Protein AF-A0A1I1PVN1-F1 (afdb_monomer_lite)

Foldseek 3Di:
DDDDPVCVVVVVVVVVVVVVVVVVCCLVCPLQVLLVVLVVLQVVLVVVVVVVVDDPVVVVVLVVDDPVRNVVVVVVVVVVVVVSVVSNVSSVVSNCRRVVVSVVD

Radius of gyration: 26.01 Å; chains: 1; bounding box: 64×21×72 Å

Sequence (105 aa):
MRFTKWDYIAFPFLAALLIGVGYGALRLVGFFGLGILGLVIGFIAVRMDLERDGGPEQFKARDRMSRAEKASDDAEKASRLQPLFVAQVVAAGFVILGFGFHFLL

pLDDT: mean 80.92, std 11.51, range [55.78, 95.44]

Secondary structure (DSSP, 8-state):
----TTHHHHHHHHHHHHHHHHHHHIIIIIIHHHHHHHHHHHHHHHHHHHHHS--HHHHHHHHHS-HHHHHHHHHHHHHHHHHHHHHHHHHHHHHHHHHHHHHH-

Structure (mmCIF, N/CA/C/O backbone):
data_AF-A0A1I1PVN1-F1
#
_entry.id   AF-A0A1I1PVN1-F1
#
loop_
_atom_site.group_PDB
_atom_site.id
_atom_site.type_symbol
_atom_site.label_atom_id
_atom_site.label_alt_id
_atom_site.label_comp_id
_atom_site.label_asym_id
_atom_site.label_entity_id
_atom_site.label_seq_id
_atom_site.pdbx_PDB_ins_code
_atom_site.Cartn_x
_atom_site.Cartn_y
_atom_site.Cartn_z
_atom_site.occupancy
_atom_site.B_iso_or_equiv
_atom_site.auth_seq_id
_atom_site.auth_comp_id
_atom_site.auth_asym_id
_atom_site.auth_atom_id
_atom_site.pdbx_PDB_model_num
ATOM 1 N N . MET A 1 1 ? 38.682 3.515 -25.096 1.00 55.78 1 MET A N 1
ATOM 2 C CA . MET A 1 1 ? 37.786 2.388 -25.444 1.00 55.78 1 MET A CA 1
ATOM 3 C C . MET A 1 1 ? 37.021 2.789 -26.696 1.00 55.78 1 MET A C 1
ATOM 5 O O . MET A 1 1 ? 36.476 3.884 -26.706 1.00 55.78 1 MET A O 1
ATOM 9 N N . ARG A 1 2 ? 37.081 2.005 -27.781 1.00 73.06 2 ARG A N 1
ATOM 10 C CA . ARG A 1 2 ? 36.461 2.361 -29.069 1.00 73.06 2 ARG A CA 1
ATOM 11 C C . ARG A 1 2 ? 35.167 1.564 -29.201 1.00 73.06 2 ARG A C 1
ATOM 13 O O . ARG A 1 2 ? 35.245 0.348 -29.318 1.00 73.06 2 ARG A O 1
ATOM 20 N N . PHE A 1 3 ? 34.020 2.239 -29.140 1.00 68.88 3 PHE A N 1
ATOM 21 C CA . PHE A 1 3 ? 32.721 1.589 -29.296 1.00 68.88 3 PHE A CA 1
ATOM 22 C C . PHE A 1 3 ? 32.618 0.960 -30.684 1.00 68.88 3 PHE A C 1
ATOM 24 O O . PHE A 1 3 ? 32.858 1.599 -31.713 1.00 68.88 3 PHE A O 1
ATOM 31 N N . THR A 1 4 ? 32.302 -0.324 -30.699 1.00 80.81 4 THR A N 1
ATOM 32 C CA . THR A 1 4 ? 32.047 -1.099 -31.906 1.00 80.81 4 THR A CA 1
ATOM 33 C C . THR A 1 4 ? 30.633 -0.793 -32.399 1.00 80.81 4 THR A C 1
ATOM 35 O O . THR A 1 4 ? 29.753 -0.477 -31.606 1.00 80.81 4 THR A O 1
ATOM 38 N N . LYS A 1 5 ? 30.361 -0.913 -33.708 1.00 78.31 5 LYS A N 1
ATOM 39 C CA . LYS A 1 5 ? 29.002 -0.689 -34.258 1.00 78.31 5 LYS A CA 1
ATOM 40 C C . LYS A 1 5 ? 27.927 -1.539 -33.557 1.00 78.31 5 LYS A C 1
ATOM 42 O O . LYS A 1 5 ? 26.785 -1.112 -33.452 1.00 78.31 5 LYS A O 1
ATOM 47 N N . TRP A 1 6 ? 28.323 -2.704 -33.046 1.00 82.38 6 TRP A N 1
ATOM 48 C CA . TRP A 1 6 ? 27.487 -3.594 -32.243 1.00 82.38 6 TRP A CA 1
ATOM 49 C C . TRP A 1 6 ? 27.100 -3.030 -30.877 1.00 82.38 6 TRP A C 1
ATOM 51 O O . TRP A 1 6 ? 25.987 -3.283 -30.427 1.00 82.38 6 TRP A O 1
ATOM 61 N N . ASP A 1 7 ? 27.953 -2.217 -30.253 1.00 81.69 7 ASP A N 1
ATOM 62 C CA . ASP A 1 7 ? 27.646 -1.615 -28.957 1.00 81.69 7 ASP A CA 1
ATOM 63 C C . ASP A 1 7 ? 26.490 -0.625 -29.086 1.00 81.69 7 ASP A C 1
ATOM 65 O O . ASP A 1 7 ? 25.604 -0.613 -28.245 1.00 81.69 7 ASP A O 1
ATOM 69 N N . TYR A 1 8 ? 26.408 0.123 -30.189 1.00 83.00 8 TYR A N 1
ATOM 70 C CA . TYR A 1 8 ? 25.290 1.041 -30.439 1.00 83.00 8 TYR A CA 1
ATOM 71 C C . TYR A 1 8 ? 23.929 0.344 -30.546 1.00 83.00 8 TYR A C 1
ATOM 73 O O . TYR A 1 8 ? 22.905 0.981 -30.316 1.00 83.00 8 TYR A O 1
ATOM 81 N N . ILE A 1 9 ? 23.912 -0.950 -30.874 1.00 87.25 9 ILE A N 1
ATOM 82 C CA . ILE A 1 9 ? 22.694 -1.763 -30.903 1.00 87.25 9 ILE A CA 1
ATOM 83 C C . ILE A 1 9 ? 22.485 -2.427 -29.542 1.00 87.25 9 ILE A C 1
ATOM 85 O O . ILE A 1 9 ? 21.397 -2.351 -28.988 1.00 87.25 9 ILE A O 1
ATOM 89 N N . ALA A 1 10 ? 23.518 -3.044 -28.969 1.00 88.75 10 ALA A N 1
ATOM 90 C CA . ALA A 1 10 ? 23.405 -3.782 -27.714 1.00 88.75 10 ALA A CA 1
ATOM 91 C C . ALA A 1 10 ? 23.067 -2.882 -26.512 1.00 88.75 10 ALA A C 1
ATOM 93 O O . ALA A 1 10 ? 22.286 -3.275 -25.645 1.00 88.75 10 ALA A O 1
ATOM 94 N N . PHE A 1 11 ? 23.612 -1.664 -26.467 1.00 90.06 11 PHE A N 1
ATOM 95 C CA . PHE A 1 11 ? 23.431 -0.736 -25.350 1.00 90.06 11 PHE A CA 1
ATOM 96 C C . PHE A 1 11 ? 21.970 -0.317 -25.117 1.00 90.06 11 PHE A C 1
ATOM 98 O O . PHE A 1 11 ? 21.516 -0.428 -23.978 1.00 90.06 11 PHE A O 1
ATOM 105 N N . PRO A 1 12 ? 21.193 0.122 -26.131 1.00 91.56 12 PRO A N 1
ATOM 106 C CA . PRO A 1 12 ? 19.787 0.462 -25.921 1.00 91.56 12 PRO A CA 1
ATOM 107 C C . PRO A 1 12 ? 18.939 -0.742 -25.498 1.00 91.56 12 PRO A C 1
ATOM 109 O O . PRO A 1 12 ? 18.051 -0.575 -24.667 1.00 91.56 12 PRO A O 1
ATOM 112 N N . PHE A 1 13 ? 19.229 -1.957 -25.981 1.00 93.31 13 PHE A N 1
ATOM 113 C CA . PHE A 1 13 ? 18.534 -3.162 -25.509 1.00 93.31 13 PHE A CA 1
ATOM 114 C C . PHE A 1 13 ? 18.842 -3.468 -24.045 1.00 93.31 13 PHE A C 1
ATOM 116 O O . PHE A 1 13 ? 17.929 -3.751 -23.271 1.00 93.31 13 PHE A O 1
ATOM 123 N N . LEU A 1 14 ? 20.111 -3.374 -23.644 1.00 93.38 14 LEU A N 1
ATOM 124 C CA . LEU A 1 14 ? 20.509 -3.594 -22.256 1.00 93.38 14 LEU A CA 1
ATOM 125 C C . LEU A 1 14 ? 19.905 -2.532 -21.325 1.00 93.38 14 LEU A C 1
ATOM 127 O O . LEU A 1 14 ? 19.415 -2.863 -20.247 1.00 93.38 14 LEU A O 1
ATOM 131 N N . ALA A 1 15 ? 19.888 -1.270 -21.758 1.00 92.31 15 ALA A N 1
ATOM 132 C CA . ALA A 1 15 ? 19.256 -0.179 -21.026 1.00 92.31 15 ALA A CA 1
ATOM 133 C C . ALA A 1 15 ? 17.741 -0.395 -20.888 1.00 92.31 15 ALA A C 1
ATOM 135 O O . ALA A 1 15 ? 17.210 -0.284 -19.786 1.00 92.31 15 ALA A O 1
ATOM 136 N N . ALA A 1 16 ? 17.050 -0.769 -21.971 1.00 93.31 16 ALA A N 1
ATOM 137 C CA . ALA A 1 16 ? 15.622 -1.078 -21.940 1.00 93.31 16 ALA A CA 1
ATOM 138 C C . ALA A 1 16 ? 15.310 -2.258 -21.007 1.00 93.31 16 ALA A C 1
ATOM 140 O O . ALA A 1 16 ? 14.345 -2.200 -20.247 1.00 93.31 16 ALA A O 1
ATOM 141 N N . LEU A 1 17 ? 16.152 -3.297 -21.012 1.00 95.12 17 LEU A N 1
ATOM 142 C CA . LEU A 1 17 ? 16.018 -4.441 -20.114 1.00 95.12 17 LEU A CA 1
ATOM 143 C C . LEU A 1 17 ? 16.179 -4.026 -18.646 1.00 95.12 17 LEU A C 1
ATOM 145 O O . LEU A 1 17 ? 15.348 -4.385 -17.818 1.00 95.12 17 LEU A O 1
ATOM 149 N N . LEU A 1 18 ? 17.210 -3.242 -18.323 1.00 94.81 18 LEU A N 1
ATOM 150 C CA . LEU A 1 18 ? 17.440 -2.733 -16.968 1.00 94.81 18 LEU A CA 1
ATOM 151 C C . LEU A 1 18 ? 16.284 -1.860 -16.477 1.00 94.81 18 LEU A C 1
ATOM 153 O O . LEU A 1 18 ? 15.841 -2.021 -15.341 1.00 94.81 18 LEU A O 1
ATOM 157 N N . ILE A 1 19 ? 15.768 -0.977 -17.335 1.00 94.12 19 ILE A N 1
ATOM 158 C CA . ILE A 1 19 ? 14.597 -0.152 -17.022 1.00 94.12 19 ILE A CA 1
ATOM 159 C C . ILE A 1 19 ? 13.380 -1.045 -16.777 1.00 94.12 19 ILE A C 1
ATOM 161 O O . ILE A 1 19 ? 12.701 -0.873 -15.770 1.00 94.12 19 ILE A O 1
ATOM 165 N N . GLY A 1 20 ? 13.129 -2.025 -17.648 1.00 91.19 20 GLY A N 1
ATOM 166 C CA . GLY A 1 20 ? 12.007 -2.953 -17.513 1.00 91.19 20 GLY A CA 1
ATOM 167 C C . GLY A 1 20 ? 12.070 -3.778 -16.226 1.00 91.19 20 GLY A C 1
ATOM 168 O O . GLY A 1 20 ? 11.076 -3.878 -15.510 1.00 91.19 20 GLY A O 1
ATOM 169 N N . VAL A 1 21 ? 13.245 -4.316 -15.887 1.00 92.06 21 VAL A N 1
ATOM 170 C CA . VAL A 1 21 ? 13.462 -5.073 -14.644 1.00 92.06 21 VAL A CA 1
ATOM 171 C C . VAL A 1 21 ? 13.313 -4.172 -13.420 1.00 92.06 21 VAL A C 1
ATOM 173 O O . VAL A 1 21 ? 12.622 -4.545 -12.475 1.00 92.06 21 VAL A O 1
ATOM 176 N N . GLY A 1 22 ? 13.913 -2.978 -13.432 1.00 88.44 22 GLY A N 1
ATOM 177 C CA . GLY A 1 22 ? 13.804 -2.024 -12.328 1.00 88.44 22 GLY A CA 1
ATOM 178 C C . GLY A 1 22 ? 12.362 -1.574 -12.094 1.00 88.44 22 GLY A C 1
ATOM 179 O O . GLY A 1 22 ? 11.879 -1.577 -10.963 1.00 88.44 22 GLY A O 1
ATOM 180 N N . TYR A 1 23 ? 11.644 -1.268 -13.172 1.00 87.75 23 TYR A N 1
ATOM 181 C CA . TYR A 1 23 ? 10.232 -0.915 -13.129 1.00 87.75 23 TYR A CA 1
ATOM 182 C C . TYR A 1 23 ? 9.370 -2.083 -12.615 1.00 87.75 23 TYR A C 1
ATOM 184 O O . TYR A 1 23 ? 8.541 -1.900 -11.722 1.00 87.75 23 TYR A O 1
ATOM 192 N N . GLY A 1 24 ? 9.621 -3.308 -13.089 1.00 85.50 24 GLY A N 1
ATOM 193 C CA . GLY A 1 24 ? 8.956 -4.514 -12.594 1.00 85.50 24 GLY A CA 1
ATOM 194 C C . GLY A 1 24 ? 9.200 -4.762 -11.102 1.00 85.50 24 GLY A C 1
ATOM 195 O O . GLY A 1 24 ? 8.261 -5.073 -10.372 1.00 85.50 24 GLY A O 1
ATOM 196 N N . ALA A 1 25 ? 10.430 -4.558 -10.622 1.00 85.06 25 ALA A N 1
ATOM 197 C CA . ALA A 1 25 ? 10.778 -4.688 -9.209 1.00 85.06 25 ALA A CA 1
ATOM 198 C C . ALA A 1 25 ? 10.074 -3.635 -8.335 1.00 85.06 25 ALA A C 1
ATOM 200 O O . ALA A 1 25 ? 9.523 -3.982 -7.291 1.00 85.06 25 ALA A O 1
ATOM 201 N N . LEU A 1 26 ? 10.019 -2.371 -8.772 1.00 82.56 26 LEU A N 1
ATOM 202 C CA . LEU A 1 26 ? 9.262 -1.318 -8.081 1.00 82.56 26 LEU A CA 1
ATOM 203 C C . LEU A 1 26 ? 7.768 -1.649 -8.009 1.00 82.56 26 LEU A C 1
ATOM 205 O O . LEU A 1 26 ? 7.132 -1.453 -6.972 1.00 82.56 26 LEU A O 1
ATOM 209 N N . ARG A 1 27 ? 7.210 -2.202 -9.086 1.00 83.56 27 ARG A N 1
ATOM 210 C CA . ARG A 1 27 ? 5.799 -2.582 -9.150 1.00 83.56 27 ARG A CA 1
ATOM 211 C C . ARG A 1 27 ? 5.482 -3.779 -8.246 1.00 83.56 27 ARG A C 1
ATOM 213 O O . ARG A 1 27 ? 4.522 -3.711 -7.477 1.00 83.56 27 ARG A O 1
ATOM 220 N N . LEU A 1 28 ? 6.284 -4.845 -8.301 1.00 79.25 28 LEU A N 1
ATOM 221 C CA . LEU A 1 28 ? 6.074 -6.095 -7.552 1.00 79.25 28 LEU A CA 1
ATOM 222 C C . LEU A 1 28 ? 6.475 -6.023 -6.077 1.00 79.25 28 LEU A C 1
ATOM 224 O O . LEU A 1 28 ? 5.814 -6.622 -5.238 1.00 79.25 28 LEU A O 1
ATOM 228 N N . VAL A 1 29 ? 7.563 -5.336 -5.740 1.00 80.19 29 VAL A N 1
ATOM 229 C CA . VAL A 1 29 ? 8.044 -5.272 -4.350 1.00 80.19 29 VAL A CA 1
ATOM 230 C C . VAL A 1 29 ? 7.567 -3.994 -3.673 1.00 80.19 29 VAL A C 1
ATOM 232 O O . VAL A 1 29 ? 7.167 -4.035 -2.515 1.00 80.19 29 VAL A O 1
ATOM 235 N N . GLY A 1 30 ? 7.556 -2.871 -4.394 1.00 84.06 30 GLY A N 1
ATOM 236 C CA . GLY A 1 30 ? 7.120 -1.583 -3.858 1.00 84.06 30 GLY A CA 1
ATOM 237 C C . GLY A 1 30 ? 5.605 -1.513 -3.700 1.00 84.06 30 GLY A C 1
ATOM 238 O O . GLY A 1 30 ? 5.082 -1.631 -2.595 1.00 84.06 30 GLY A O 1
ATOM 239 N N . PHE A 1 31 ? 4.885 -1.326 -4.806 1.00 87.50 31 PHE A N 1
ATOM 240 C CA . PHE A 1 31 ? 3.444 -1.051 -4.759 1.00 87.50 31 PHE A CA 1
ATOM 241 C C . PHE A 1 31 ? 2.611 -2.258 -4.321 1.00 87.50 31 PHE A C 1
ATOM 243 O O . PHE A 1 31 ? 1.769 -2.141 -3.430 1.00 87.50 31 PHE A O 1
ATOM 250 N N . PHE A 1 32 ? 2.883 -3.439 -4.879 1.00 88.69 32 PHE A N 1
ATOM 251 C CA . PHE A 1 32 ? 2.180 -4.654 -4.465 1.00 88.69 32 PHE A CA 1
ATOM 252 C C . PHE A 1 32 ? 2.480 -5.013 -3.005 1.00 88.69 32 PHE A C 1
ATOM 254 O O . PHE A 1 32 ? 1.557 -5.300 -2.245 1.00 88.69 32 PHE A O 1
ATOM 261 N N . GLY A 1 33 ? 3.745 -4.916 -2.579 1.00 89.19 33 GLY A N 1
ATOM 262 C CA . GLY A 1 33 ? 4.132 -5.128 -1.183 1.00 89.19 33 GLY A CA 1
ATOM 263 C C . GLY A 1 33 ? 3.432 -4.164 -0.223 1.00 89.19 33 GLY A C 1
ATOM 264 O O . GLY A 1 33 ? 2.924 -4.594 0.812 1.00 89.19 33 GLY A O 1
ATOM 265 N N . LEU A 1 34 ? 3.321 -2.883 -0.592 1.00 91.81 34 LEU A N 1
ATOM 266 C CA . LEU A 1 34 ? 2.582 -1.884 0.182 1.00 91.81 34 LEU A CA 1
ATOM 267 C C . LEU A 1 34 ? 1.095 -2.250 0.318 1.00 91.81 34 LEU A C 1
ATOM 269 O O . LEU A 1 34 ? 0.539 -2.163 1.412 1.00 91.81 34 LEU A O 1
ATOM 273 N N . GLY A 1 35 ? 0.468 -2.717 -0.765 1.00 91.69 35 GLY A N 1
ATOM 274 C CA . GLY A 1 35 ? -0.927 -3.163 -0.752 1.00 91.69 35 GLY A CA 1
ATOM 275 C C . GLY A 1 35 ? -1.147 -4.364 0.170 1.00 91.69 35 GLY A C 1
ATOM 276 O O . GLY A 1 35 ? -2.069 -4.362 0.987 1.00 91.69 35 GLY A O 1
ATOM 277 N N . ILE A 1 36 ? -0.257 -5.359 0.101 1.00 94.06 36 ILE A N 1
ATOM 278 C CA . ILE A 1 36 ? -0.276 -6.529 0.991 1.00 94.06 36 ILE A CA 1
ATOM 279 C C . ILE A 1 36 ? -0.078 -6.115 2.452 1.00 94.06 36 ILE A C 1
ATOM 281 O O . ILE A 1 36 ? -0.808 -6.587 3.321 1.00 94.06 36 ILE A O 1
ATOM 285 N N . LEU A 1 37 ? 0.855 -5.204 2.737 1.00 93.38 37 LEU A N 1
ATOM 286 C CA . LEU A 1 37 ? 1.063 -4.693 4.091 1.00 93.38 37 LEU A CA 1
ATOM 287 C C . LEU A 1 37 ? -0.201 -4.006 4.627 1.00 93.38 37 LEU A C 1
ATOM 289 O O . LEU A 1 37 ? -0.600 -4.258 5.763 1.00 93.38 37 LEU A O 1
ATOM 293 N N . GLY A 1 38 ? -0.868 -3.198 3.798 1.00 92.88 38 GLY A N 1
ATOM 294 C CA . GLY A 1 38 ? -2.156 -2.596 4.133 1.00 92.88 38 GLY A CA 1
ATOM 295 C C . GLY A 1 38 ? -3.227 -3.638 4.468 1.00 92.88 38 GLY A C 1
ATOM 296 O O . GLY A 1 38 ? -3.910 -3.504 5.482 1.00 92.88 38 GLY A O 1
ATOM 297 N N . LEU A 1 39 ? -3.329 -4.716 3.680 1.00 94.88 39 LEU A N 1
ATOM 298 C CA . LEU A 1 39 ? -4.257 -5.821 3.959 1.00 94.88 39 LEU A CA 1
ATOM 299 C C . LEU A 1 39 ? -3.954 -6.512 5.290 1.00 94.88 39 LEU A C 1
ATOM 301 O O . LEU A 1 39 ? -4.879 -6.790 6.048 1.00 94.88 39 LEU A O 1
ATOM 305 N N . VAL A 1 40 ? -2.679 -6.767 5.594 1.00 95.44 40 VAL A N 1
ATOM 306 C CA . VAL A 1 40 ? -2.273 -7.402 6.857 1.00 95.44 40 VAL A CA 1
ATOM 307 C C . VAL A 1 40 ? -2.644 -6.523 8.050 1.00 95.44 40 VAL A C 1
ATOM 309 O O . VAL A 1 40 ? -3.254 -7.014 8.999 1.00 95.44 40 VAL A O 1
ATOM 312 N N . ILE A 1 41 ? -2.335 -5.224 7.996 1.00 92.44 41 ILE A N 1
ATOM 313 C CA . ILE A 1 41 ? -2.687 -4.281 9.068 1.00 92.44 41 ILE A CA 1
ATOM 314 C C . ILE A 1 41 ? -4.209 -4.218 9.238 1.00 92.44 41 ILE A C 1
ATOM 316 O O . ILE A 1 41 ? -4.704 -4.315 10.360 1.00 92.44 41 ILE A O 1
ATOM 320 N N . GLY A 1 42 ? -4.957 -4.108 8.136 1.00 91.94 42 GLY A N 1
ATOM 321 C CA . GLY A 1 42 ? -6.419 -4.065 8.163 1.00 91.94 42 GLY A CA 1
ATOM 322 C C . GLY A 1 42 ? -7.028 -5.339 8.744 1.00 91.94 42 GLY A C 1
ATOM 323 O O . GLY A 1 42 ? -7.909 -5.268 9.597 1.00 91.94 42 GLY A O 1
ATOM 324 N N . PHE A 1 43 ? -6.512 -6.505 8.352 1.00 92.25 43 PHE A N 1
ATOM 325 C CA . PHE A 1 43 ? -6.945 -7.794 8.885 1.00 92.25 43 PHE A CA 1
ATOM 326 C C . PHE A 1 43 ? -6.708 -7.897 10.396 1.00 92.25 43 PHE A C 1
ATOM 328 O O . PHE A 1 43 ? -7.612 -8.293 11.131 1.00 92.25 43 PHE A O 1
ATOM 335 N N . ILE A 1 44 ? -5.524 -7.500 10.875 1.00 89.88 44 ILE A N 1
ATOM 336 C CA . ILE A 1 44 ? -5.209 -7.486 12.311 1.00 89.88 44 ILE A CA 1
ATOM 337 C C . ILE A 1 44 ? -6.147 -6.528 13.052 1.00 89.88 44 ILE A C 1
ATOM 339 O O . ILE A 1 44 ? -6.705 -6.908 14.078 1.00 89.88 44 ILE A O 1
ATOM 343 N N . ALA A 1 45 ? -6.367 -5.322 12.521 1.00 89.00 45 ALA A N 1
ATOM 344 C CA . ALA A 1 45 ? -7.247 -4.333 13.136 1.00 89.00 45 ALA A CA 1
ATOM 345 C C . ALA A 1 45 ? -8.693 -4.844 13.256 1.00 89.00 45 ALA A C 1
ATOM 347 O O . ALA A 1 45 ? -9.293 -4.721 14.320 1.00 89.00 45 ALA A O 1
ATOM 348 N N . VAL A 1 46 ? -9.234 -5.470 12.205 1.00 86.75 46 VAL A N 1
ATOM 349 C CA . VAL A 1 46 ? -10.580 -6.074 12.223 1.00 86.75 46 VAL A CA 1
ATOM 350 C C . VAL A 1 46 ? -10.656 -7.231 13.215 1.00 86.75 46 VAL A C 1
ATOM 352 O O . VAL A 1 46 ? -11.622 -7.340 13.964 1.00 86.75 46 VAL A O 1
ATOM 355 N N . ARG A 1 47 ? -9.635 -8.091 13.258 1.00 85.88 47 ARG A N 1
ATOM 356 C CA . ARG A 1 47 ? -9.586 -9.211 14.204 1.00 85.88 47 ARG A CA 1
ATOM 357 C C . ARG A 1 47 ? -9.560 -8.725 15.653 1.00 85.88 47 ARG A C 1
ATOM 359 O O . ARG A 1 47 ? -10.265 -9.281 16.487 1.00 85.88 47 ARG A O 1
ATOM 366 N N . MET A 1 48 ? -8.778 -7.683 15.937 1.00 83.06 48 MET A N 1
ATOM 367 C CA . MET A 1 48 ? -8.732 -7.050 17.256 1.00 83.06 48 MET A CA 1
ATOM 368 C C . MET A 1 48 ? -10.080 -6.433 17.647 1.00 83.06 48 MET A C 1
ATOM 370 O O . MET A 1 48 ? -10.451 -6.496 18.816 1.00 83.06 48 MET A O 1
ATOM 374 N N . ASP A 1 49 ? -10.817 -5.868 16.688 1.00 81.44 49 ASP A N 1
ATOM 375 C CA . ASP A 1 49 ? -12.173 -5.355 16.919 1.00 81.44 49 ASP A CA 1
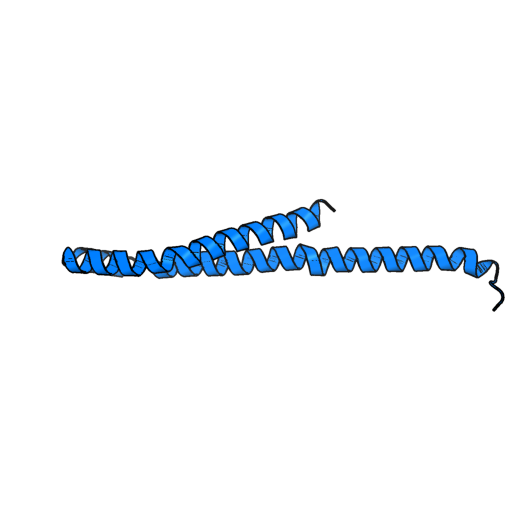ATOM 376 C C . ASP A 1 49 ? -13.156 -6.490 17.253 1.00 81.44 49 ASP A C 1
ATOM 378 O O . ASP A 1 49 ? -13.914 -6.416 18.216 1.00 81.44 49 ASP A O 1
ATOM 382 N N . LEU A 1 50 ? -13.069 -7.606 16.522 1.00 77.38 50 LEU A N 1
ATOM 383 C CA . LEU A 1 50 ? -13.902 -8.790 16.753 1.00 77.38 50 LEU A CA 1
ATOM 384 C C . LEU A 1 50 ? -13.638 -9.450 18.115 1.00 77.38 50 LEU A C 1
ATOM 386 O O . LEU A 1 50 ? -14.566 -9.902 18.782 1.00 77.38 50 LEU A O 1
ATOM 390 N N . GLU A 1 51 ? -12.373 -9.520 18.535 1.00 76.88 51 GLU A N 1
ATOM 391 C CA . GLU A 1 51 ? -11.987 -10.050 19.849 1.00 76.88 51 GLU A CA 1
ATOM 392 C C . GLU A 1 51 ? -12.420 -9.126 20.997 1.00 76.88 51 GLU A C 1
ATOM 394 O O . GLU A 1 51 ? -12.664 -9.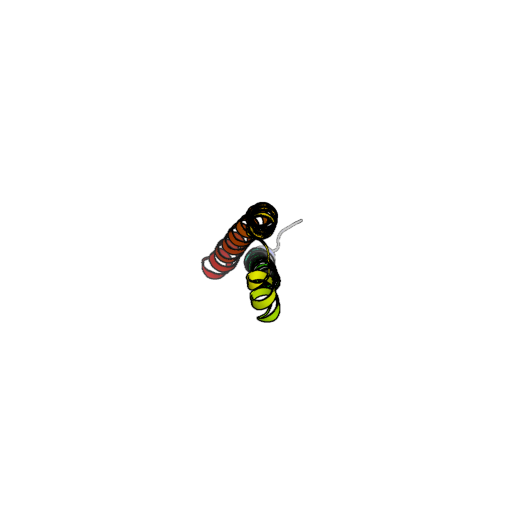594 22.110 1.00 76.88 51 GLU A O 1
ATOM 399 N N . ARG A 1 52 ? -12.549 -7.822 20.729 1.00 66.75 52 ARG A N 1
ATOM 400 C CA . ARG A 1 52 ? -12.964 -6.809 21.703 1.00 66.75 52 ARG A CA 1
ATOM 401 C C . ARG A 1 52 ? -14.454 -6.875 22.036 1.00 66.75 52 ARG A C 1
ATOM 403 O O . ARG A 1 52 ? -14.805 -6.631 23.191 1.00 66.75 52 ARG A O 1
ATOM 410 N N . ASP A 1 53 ? -15.317 -7.172 21.067 1.00 65.00 53 ASP A N 1
ATOM 411 C CA . ASP A 1 53 ? -16.771 -7.168 21.292 1.00 65.00 53 ASP A CA 1
ATOM 412 C C . ASP A 1 53 ? -17.269 -8.351 22.130 1.00 65.00 53 ASP A C 1
ATOM 414 O O . ASP A 1 53 ? -18.376 -8.298 22.674 1.00 65.00 53 ASP A O 1
ATOM 418 N N . GLY A 1 54 ? -16.424 -9.368 22.317 1.00 58.00 54 GLY A N 1
ATOM 419 C CA . GLY A 1 54 ? -16.721 -10.500 23.172 1.00 58.00 54 GLY A CA 1
ATOM 420 C C . GLY A 1 54 ? -17.768 -11.426 22.577 1.00 58.00 54 GLY A C 1
ATOM 421 O O . GLY A 1 54 ? -18.830 -11.018 22.110 1.00 58.00 54 GLY A O 1
ATOM 422 N N . GLY A 1 55 ? -17.504 -12.727 22.645 1.00 61.28 55 GLY A N 1
ATOM 42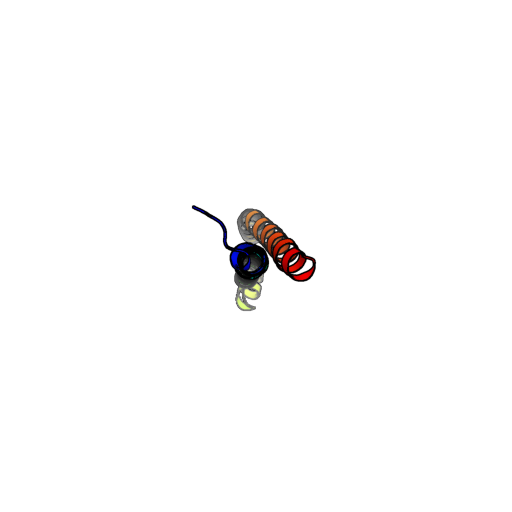3 C CA . GLY A 1 55 ? -18.518 -13.719 22.307 1.00 61.28 55 GLY A CA 1
ATOM 424 C C . GLY A 1 55 ? -19.799 -13.551 23.148 1.00 61.28 55 GLY A C 1
ATOM 425 O O . GLY A 1 55 ? -19.809 -12.833 24.153 1.00 61.28 55 GLY A O 1
ATOM 426 N N . PRO A 1 56 ? -20.884 -14.264 22.805 1.00 59.75 56 PRO A N 1
ATOM 427 C CA . PRO A 1 56 ? -22.198 -14.140 23.453 1.00 59.75 56 PRO A CA 1
ATOM 428 C C . PRO A 1 56 ? -22.195 -14.273 24.993 1.00 59.75 56 PRO A C 1
ATOM 430 O O . PRO A 1 56 ? -23.140 -13.838 25.655 1.00 59.75 56 PRO A O 1
ATOM 433 N N . GLU A 1 57 ? -21.137 -14.827 25.590 1.00 60.31 57 GLU A N 1
ATOM 434 C CA . GLU A 1 57 ? -20.928 -14.860 27.041 1.00 60.31 57 GLU A CA 1
ATOM 435 C C . GLU A 1 57 ? -20.627 -13.488 27.671 1.00 60.31 57 GLU A C 1
ATOM 437 O O . GLU A 1 57 ? -21.167 -13.188 28.737 1.00 60.31 57 GLU A O 1
ATOM 442 N N . GLN A 1 58 ? -19.849 -12.615 27.017 1.00 61.09 58 GLN A N 1
ATOM 443 C CA . GLN A 1 58 ? -19.589 -11.259 27.527 1.00 61.09 58 GLN A CA 1
ATOM 444 C C . GLN A 1 58 ? -20.842 -10.378 27.476 1.00 61.09 58 GLN A C 1
ATOM 446 O O . GLN A 1 58 ? -21.040 -9.534 28.350 1.00 61.09 58 GLN A O 1
ATOM 451 N N . PHE A 1 59 ? -21.741 -10.620 26.518 1.00 62.62 59 PHE A N 1
ATOM 452 C CA . PHE A 1 59 ? -23.050 -9.965 26.471 1.00 62.62 59 PHE A CA 1
ATOM 453 C C . PHE A 1 59 ? -23.917 -10.322 27.689 1.00 62.62 59 PHE A C 1
ATOM 455 O O . PHE A 1 59 ? -24.496 -9.432 28.311 1.00 62.62 59 PHE A O 1
ATOM 462 N N . LYS A 1 60 ? -23.943 -11.601 28.096 1.00 62.28 60 LYS A N 1
ATOM 463 C CA . LYS A 1 60 ? -24.649 -12.046 29.314 1.00 62.28 60 LYS A CA 1
ATOM 464 C C . LYS A 1 60 ? -24.012 -11.509 30.599 1.00 62.28 60 LYS A C 1
ATOM 466 O O . LYS A 1 60 ? -24.729 -11.246 31.563 1.00 62.28 60 LYS A O 1
ATOM 471 N N . ALA A 1 61 ? -22.690 -11.333 30.624 1.00 61.00 61 ALA A N 1
ATOM 472 C CA . ALA A 1 61 ? -21.987 -10.712 31.747 1.00 61.00 61 ALA A CA 1
ATOM 473 C C . ALA A 1 61 ? -22.281 -9.199 31.849 1.00 61.00 61 ALA A C 1
ATOM 475 O O . ALA A 1 61 ? -22.550 -8.705 32.944 1.00 61.00 61 ALA A O 1
ATOM 476 N N . ARG A 1 62 ? -22.346 -8.478 30.716 1.00 60.34 62 ARG A N 1
ATOM 477 C CA . ARG A 1 62 ? -22.733 -7.049 30.646 1.00 60.34 62 ARG A CA 1
ATOM 478 C C . ARG A 1 62 ? -24.150 -6.764 31.139 1.00 60.34 62 ARG A C 1
ATOM 480 O O . ARG A 1 62 ? -24.420 -5.638 31.563 1.00 60.34 62 ARG A O 1
ATOM 487 N N . ASP A 1 63 ? -25.053 -7.736 31.056 1.00 64.19 63 ASP A N 1
ATOM 488 C CA . ASP A 1 63 ? -26.423 -7.611 31.572 1.00 64.19 63 ASP A CA 1
ATOM 489 C C . ASP A 1 63 ? -26.505 -7.758 33.096 1.00 64.19 63 ASP A C 1
ATOM 491 O O . ASP A 1 63 ? -27.447 -7.266 33.711 1.00 64.19 63 ASP A O 1
ATOM 495 N N . ARG A 1 64 ? -25.500 -8.384 33.722 1.00 67.62 64 ARG A N 1
ATOM 496 C CA . ARG A 1 64 ? -25.411 -8.531 35.185 1.00 67.62 64 ARG A CA 1
ATOM 497 C C . ARG A 1 64 ? -24.569 -7.443 35.864 1.00 67.62 64 ARG A C 1
ATOM 499 O O . ARG A 1 64 ? -24.540 -7.397 37.089 1.00 67.62 64 ARG A O 1
ATOM 506 N N . MET A 1 65 ? -23.900 -6.582 35.095 1.00 68.44 65 MET A N 1
ATOM 507 C CA . MET A 1 65 ? -23.020 -5.520 35.601 1.00 68.44 65 MET A CA 1
ATOM 508 C C . MET A 1 65 ? -23.797 -4.290 36.099 1.00 68.44 65 MET A C 1
ATOM 510 O O . MET A 1 65 ? -24.775 -3.861 35.478 1.00 68.44 65 MET A O 1
ATOM 514 N N . SER A 1 66 ? -23.327 -3.675 37.189 1.00 74.56 66 SER A N 1
ATOM 515 C CA . SER A 1 66 ? -23.892 -2.426 37.723 1.00 74.56 66 SER A CA 1
ATOM 516 C C . SER A 1 66 ? -23.685 -1.254 36.752 1.00 74.56 66 SER A C 1
ATOM 518 O O . SER A 1 66 ? -22.695 -1.199 36.026 1.00 74.56 66 SER A O 1
ATOM 520 N N . ARG A 1 67 ? -24.592 -0.264 36.751 1.00 72.56 67 ARG A N 1
ATOM 521 C CA . ARG A 1 67 ? -24.507 0.925 35.873 1.00 72.56 67 ARG A CA 1
ATOM 522 C C . ARG A 1 67 ? -23.180 1.684 35.997 1.00 72.56 67 ARG A C 1
ATOM 524 O O . ARG A 1 67 ? -22.683 2.175 34.990 1.00 72.56 67 ARG A O 1
ATOM 531 N N . ALA A 1 68 ? -22.628 1.779 37.207 1.00 72.19 68 ALA A N 1
ATOM 532 C CA . ALA A 1 68 ? -21.347 2.448 37.445 1.00 72.19 68 ALA A CA 1
ATOM 533 C C . ALA A 1 68 ? -20.175 1.665 36.833 1.00 72.19 68 ALA A C 1
ATOM 535 O O . ALA A 1 68 ? -19.286 2.247 36.223 1.00 72.19 68 ALA A O 1
ATOM 536 N N . GLU A 1 69 ? -20.235 0.340 36.936 1.00 68.12 69 GLU A N 1
ATOM 537 C CA . GLU A 1 69 ? -19.234 -0.588 36.413 1.00 68.12 69 GLU A CA 1
ATOM 538 C C . GLU A 1 69 ? -19.254 -0.618 34.878 1.00 68.12 69 GLU A C 1
ATOM 540 O O . GLU A 1 69 ? -18.215 -0.580 34.230 1.00 68.12 69 GLU A O 1
ATOM 545 N N . LYS A 1 70 ? -20.450 -0.549 34.280 1.00 73.50 70 LYS A N 1
ATOM 546 C CA . LYS A 1 70 ? -20.640 -0.428 32.827 1.00 73.50 70 LYS A CA 1
ATOM 547 C C . LYS A 1 70 ? -20.026 0.866 32.271 1.00 73.50 70 LYS A C 1
ATOM 549 O O . LYS A 1 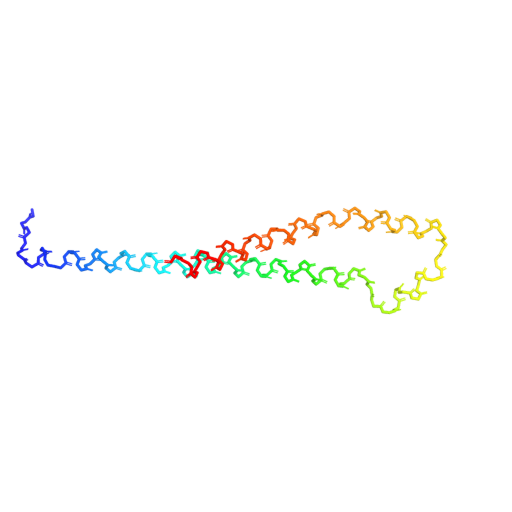70 ? -19.415 0.843 31.210 1.00 73.50 70 LYS A O 1
ATOM 554 N N . ALA A 1 71 ? -20.149 1.978 33.001 1.00 69.88 71 ALA A N 1
ATOM 555 C CA . ALA A 1 71 ? -19.599 3.271 32.595 1.00 69.88 71 ALA A CA 1
ATOM 556 C C . ALA A 1 71 ? -18.063 3.323 32.669 1.00 69.88 71 ALA A C 1
ATOM 558 O O . ALA A 1 71 ? -17.436 3.908 31.786 1.00 69.88 71 ALA A O 1
ATOM 559 N N . SER A 1 72 ? -17.448 2.699 33.683 1.00 73.56 72 SER A N 1
ATOM 560 C CA . SER A 1 72 ? -15.984 2.568 33.741 1.00 73.56 72 SER A CA 1
ATOM 561 C C . SER A 1 72 ? -15.449 1.675 32.623 1.00 73.56 72 SER A C 1
ATOM 563 O O . SER A 1 72 ? -14.452 2.019 31.991 1.00 73.56 72 SER A O 1
ATOM 565 N N . ASP A 1 73 ? -16.148 0.577 32.332 1.00 69.50 73 ASP A N 1
ATOM 566 C CA . ASP A 1 73 ? -15.754 -0.387 31.302 1.00 69.50 73 ASP A CA 1
ATOM 567 C C . ASP A 1 73 ? -15.864 0.219 29.888 1.00 69.50 73 ASP A C 1
ATOM 569 O O . ASP A 1 73 ? -14.988 0.030 29.041 1.00 69.50 73 ASP A O 1
ATOM 573 N N . ASP A 1 74 ? -16.907 1.018 29.634 1.00 69.31 74 ASP A N 1
ATOM 574 C CA . ASP A 1 74 ? -17.077 1.755 28.376 1.00 69.31 74 ASP A CA 1
ATOM 575 C C . ASP A 1 74 ? -16.033 2.876 28.217 1.00 69.31 74 ASP A C 1
ATOM 577 O O . ASP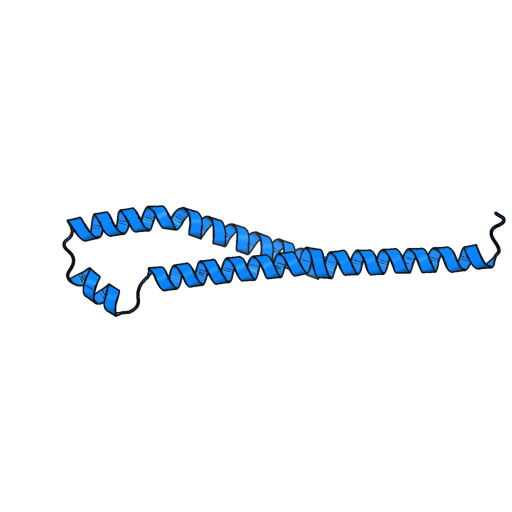 A 1 74 ? -15.520 3.085 27.114 1.00 69.31 74 ASP A O 1
ATOM 581 N N . ALA A 1 75 ? -15.660 3.565 29.301 1.00 68.62 75 ALA A N 1
ATOM 582 C CA . ALA A 1 75 ? -14.611 4.586 29.269 1.00 68.62 75 ALA A CA 1
ATOM 583 C C . ALA A 1 75 ? -13.230 3.983 28.956 1.00 68.62 75 ALA A C 1
ATOM 585 O O . ALA A 1 75 ? -12.484 4.520 28.130 1.00 68.62 75 ALA A O 1
ATOM 586 N N . GLU A 1 76 ? -12.903 2.831 29.547 1.00 66.81 76 GLU A N 1
ATOM 587 C CA . GLU A 1 76 ? -11.657 2.125 29.250 1.00 66.81 76 GLU A CA 1
ATOM 588 C C . GLU A 1 76 ? -11.631 1.630 27.795 1.00 66.81 76 GLU A C 1
ATOM 590 O O . GLU A 1 76 ? -10.641 1.813 27.078 1.00 66.81 76 GLU A O 1
ATOM 595 N N . LYS A 1 77 ? -12.752 1.096 27.306 1.00 63.47 77 LYS A N 1
ATOM 596 C CA . LYS A 1 77 ? -12.928 0.687 25.906 1.00 63.47 77 LYS A CA 1
ATOM 597 C C . LYS A 1 77 ? -12.828 1.862 24.933 1.00 63.47 77 LYS A C 1
ATOM 599 O O . LYS A 1 77 ? -12.264 1.697 23.847 1.00 63.47 77 LYS A O 1
ATOM 604 N N . ALA A 1 78 ? -13.328 3.042 25.291 1.00 64.94 78 ALA A N 1
ATOM 605 C CA . ALA A 1 78 ? -13.248 4.235 24.451 1.00 64.94 78 ALA A CA 1
ATOM 606 C C . ALA A 1 78 ? -11.796 4.673 24.204 1.00 64.94 78 ALA A C 1
ATOM 608 O O . ALA A 1 78 ? -11.434 4.974 23.067 1.00 64.94 78 ALA A O 1
ATOM 609 N N . SER A 1 79 ? -10.937 4.600 25.226 1.00 64.69 79 SER A N 1
ATOM 610 C CA . SER A 1 79 ? -9.514 4.950 25.101 1.00 64.69 79 SER A CA 1
ATOM 611 C C . SER A 1 79 ? -8.755 4.082 24.080 1.00 64.69 79 SER A C 1
ATOM 613 O O . SER A 1 79 ? -7.825 4.548 23.424 1.00 64.69 79 SER A O 1
ATOM 615 N N . ARG A 1 80 ? -9.193 2.830 23.879 1.00 63.00 80 ARG A N 1
ATOM 616 C CA . ARG A 1 80 ? -8.572 1.873 22.946 1.00 63.00 80 ARG A CA 1
ATOM 617 C C . ARG A 1 80 ? -9.134 1.938 21.518 1.00 63.00 80 ARG A C 1
ATOM 619 O O . ARG A 1 80 ? -8.544 1.342 20.622 1.00 63.00 80 ARG A O 1
ATOM 626 N N . LEU A 1 81 ? -10.241 2.654 21.278 1.00 65.38 81 LEU A N 1
ATOM 627 C CA . LEU A 1 81 ? -10.828 2.816 19.931 1.00 65.38 81 LEU A CA 1
ATOM 628 C C . LEU A 1 81 ? -9.967 3.695 19.023 1.00 65.38 81 LEU A C 1
ATOM 630 O O . LEU A 1 81 ? -9.853 3.439 17.827 1.00 65.38 81 LEU A O 1
ATOM 634 N N . GLN A 1 82 ? -9.353 4.729 19.594 1.00 72.19 82 GLN A N 1
ATOM 635 C CA . GLN A 1 82 ? -8.593 5.721 18.842 1.00 72.19 82 GLN A CA 1
ATOM 636 C C . GLN A 1 82 ? -7.402 5.118 18.066 1.00 72.19 82 GLN A C 1
ATOM 638 O O . GLN A 1 82 ? -7.307 5.369 16.863 1.00 72.19 82 GLN A O 1
ATOM 643 N N . PRO A 1 83 ? -6.530 4.279 18.666 1.00 78.62 83 PRO A N 1
ATOM 644 C CA . PRO A 1 83 ? -5.455 3.630 17.914 1.00 78.62 83 PRO A CA 1
ATOM 645 C C . PRO A 1 83 ? -5.968 2.622 16.875 1.00 78.62 83 PRO A C 1
ATOM 647 O O . PRO A 1 83 ? -5.360 2.484 15.814 1.00 78.62 83 PRO A O 1
ATOM 650 N N . LEU A 1 84 ? -7.097 1.954 17.134 1.00 82.38 84 LEU A N 1
ATOM 651 C CA . LEU A 1 84 ? -7.676 0.982 16.204 1.00 82.38 84 LEU A CA 1
ATOM 652 C C . LEU A 1 84 ? -8.209 1.661 14.933 1.00 82.38 84 LEU A C 1
ATOM 654 O O . LEU A 1 84 ? -7.952 1.201 13.821 1.00 82.38 84 LEU A O 1
ATOM 658 N N . PHE A 1 85 ? -8.879 2.805 15.095 1.00 83.06 85 PHE A N 1
ATOM 659 C CA . PHE A 1 85 ? -9.343 3.625 13.978 1.00 83.06 85 PHE A CA 1
ATOM 660 C C . PHE A 1 85 ? -8.174 4.137 13.127 1.00 83.06 85 PHE A C 1
ATOM 662 O O . PHE A 1 85 ? -8.209 4.052 11.901 1.00 83.06 85 PHE A O 1
ATOM 669 N N . VAL A 1 86 ? -7.095 4.603 13.766 1.00 87.06 86 VAL A N 1
ATOM 670 C CA . VAL A 1 86 ? -5.879 5.024 13.051 1.00 87.06 86 VAL A CA 1
ATOM 671 C C . VAL A 1 86 ? -5.289 3.863 12.248 1.00 87.06 86 VAL A C 1
ATOM 673 O O . VAL A 1 86 ? -4.946 4.048 11.081 1.00 87.06 86 VAL A O 1
ATOM 676 N N . ALA A 1 87 ? -5.221 2.660 12.824 1.00 87.19 87 ALA A N 1
ATOM 677 C CA . ALA A 1 87 ? -4.731 1.478 12.118 1.00 87.19 87 ALA A CA 1
ATOM 678 C C . ALA A 1 87 ? -5.584 1.140 10.883 1.00 87.19 87 ALA A C 1
ATOM 680 O O . ALA A 1 87 ? -5.028 0.828 9.831 1.00 87.19 87 ALA A O 1
ATOM 681 N N . GLN A 1 88 ? -6.913 1.264 10.971 1.00 88.88 88 GLN A N 1
ATOM 682 C CA . GLN A 1 88 ? -7.814 1.057 9.831 1.00 88.88 88 GLN A CA 1
ATOM 683 C C . GLN A 1 88 ? -7.611 2.104 8.727 1.00 88.88 88 GLN A C 1
ATOM 685 O O . GLN A 1 88 ? -7.554 1.748 7.550 1.00 88.88 88 GLN A O 1
ATOM 690 N N . VAL A 1 89 ? -7.452 3.381 9.086 1.00 92.44 89 VAL A N 1
ATOM 691 C CA . VAL A 1 89 ? -7.192 4.458 8.114 1.00 92.44 89 VAL A CA 1
ATOM 692 C C . VAL A 1 89 ? -5.854 4.243 7.403 1.00 92.44 89 VAL A C 1
ATOM 694 O O . VAL A 1 89 ? -5.781 4.344 6.178 1.00 92.44 89 VAL A O 1
ATOM 697 N N . VAL A 1 90 ? -4.802 3.897 8.151 1.00 92.56 90 VAL A N 1
ATOM 698 C CA . VAL A 1 90 ? -3.475 3.596 7.587 1.00 92.56 90 VAL A CA 1
ATOM 699 C C . VAL A 1 90 ? -3.534 2.370 6.676 1.00 92.56 90 VAL A C 1
ATOM 701 O O . VAL A 1 90 ? -3.016 2.417 5.561 1.00 92.56 90 VAL A O 1
ATOM 704 N N . ALA A 1 91 ? -4.211 1.302 7.108 1.00 93.19 91 ALA A N 1
ATOM 705 C CA . ALA A 1 91 ? -4.418 0.103 6.303 1.00 93.19 91 ALA A CA 1
ATOM 706 C C . ALA A 1 91 ? -5.113 0.426 4.976 1.00 93.19 91 ALA A C 1
ATOM 708 O O . ALA A 1 91 ? -4.608 0.063 3.915 1.00 93.19 91 ALA A O 1
ATOM 709 N N . ALA A 1 92 ? -6.228 1.161 5.022 1.00 93.00 92 ALA A N 1
ATOM 710 C CA . ALA A 1 92 ? -6.955 1.578 3.829 1.00 93.00 92 ALA A CA 1
ATOM 711 C C . ALA A 1 92 ? -6.074 2.421 2.895 1.00 93.00 92 ALA A C 1
ATOM 713 O O . ALA A 1 92 ? -6.039 2.169 1.692 1.00 93.00 92 ALA A O 1
ATOM 714 N N . GLY A 1 93 ? -5.302 3.365 3.445 1.00 93.56 93 GLY A N 1
ATOM 715 C CA . GLY A 1 93 ? -4.344 4.160 2.678 1.00 93.56 93 GLY A CA 1
ATOM 716 C C . GLY A 1 93 ? -3.301 3.296 1.968 1.00 93.56 93 GLY A C 1
ATOM 717 O O . GLY A 1 93 ? -3.068 3.470 0.776 1.00 93.56 93 GLY A O 1
ATOM 718 N N . PHE A 1 94 ? -2.711 2.322 2.659 1.00 94.44 94 PHE A N 1
ATOM 719 C CA . PHE A 1 94 ? -1.719 1.417 2.071 1.00 94.44 94 PHE A CA 1
ATOM 720 C C . PHE A 1 94 ? -2.311 0.490 1.009 1.00 94.44 94 PHE A C 1
ATOM 722 O O . PHE A 1 94 ? -1.668 0.261 -0.011 1.00 94.44 94 PHE A O 1
ATOM 729 N N . VAL A 1 95 ? -3.543 0.010 1.190 1.00 94.06 95 VAL A N 1
ATOM 730 C CA . VAL A 1 95 ? -4.256 -0.783 0.176 1.00 94.06 95 VAL A CA 1
ATOM 731 C C . VAL A 1 95 ? -4.531 0.056 -1.071 1.00 94.06 95 VAL A C 1
ATOM 733 O O . VAL A 1 95 ? -4.215 -0.378 -2.178 1.00 94.06 95 VAL A O 1
ATOM 736 N N . ILE A 1 96 ? -5.080 1.263 -0.903 1.00 93.44 96 ILE A N 1
ATOM 737 C CA . ILE A 1 96 ? -5.442 2.149 -2.017 1.00 93.44 96 ILE A CA 1
ATOM 738 C C . ILE A 1 96 ? -4.193 2.604 -2.766 1.00 93.44 96 ILE A C 1
ATOM 740 O O . ILE A 1 96 ? -4.148 2.498 -3.985 1.00 93.44 96 ILE A O 1
ATOM 744 N N . LEU A 1 97 ? -3.171 3.089 -2.060 1.00 91.94 97 LEU A N 1
ATOM 745 C CA . LEU A 1 97 ? -1.939 3.548 -2.698 1.00 91.94 97 LEU A CA 1
ATOM 746 C C . LEU A 1 97 ? -1.157 2.369 -3.279 1.00 91.94 97 LEU A C 1
ATOM 748 O O . LEU A 1 97 ? -0.710 2.436 -4.417 1.00 91.94 97 LEU A O 1
ATOM 752 N N . GLY A 1 98 ? -1.029 1.272 -2.533 1.00 90.69 98 GLY A N 1
ATOM 753 C CA . GLY A 1 98 ? -0.302 0.084 -2.960 1.00 90.69 98 GLY A CA 1
ATOM 754 C C . GLY A 1 98 ? -0.916 -0.557 -4.197 1.00 90.69 98 GLY A C 1
ATOM 755 O O . GLY A 1 98 ? -0.295 -0.570 -5.256 1.00 90.69 98 GLY A O 1
ATOM 756 N N . PHE A 1 99 ? -2.157 -1.039 -4.120 1.00 90.50 99 PHE A N 1
ATOM 757 C CA . PHE A 1 99 ? -2.789 -1.658 -5.287 1.00 90.50 99 PHE A CA 1
ATOM 758 C C . PHE A 1 99 ? -3.173 -0.640 -6.358 1.00 90.50 99 PHE A C 1
ATOM 760 O O . PHE A 1 99 ? -3.024 -0.937 -7.539 1.00 90.50 99 PHE A O 1
ATOM 767 N N . GLY A 1 100 ? -3.604 0.565 -5.981 1.00 87.06 100 GLY A N 1
ATOM 768 C CA . GLY A 1 100 ? -3.926 1.621 -6.940 1.00 87.06 100 GLY A CA 1
ATOM 769 C C . GLY A 1 100 ? -2.736 1.942 -7.833 1.00 87.06 100 GLY A C 1
ATOM 770 O O . GLY A 1 100 ? -2.845 1.810 -9.049 1.00 87.0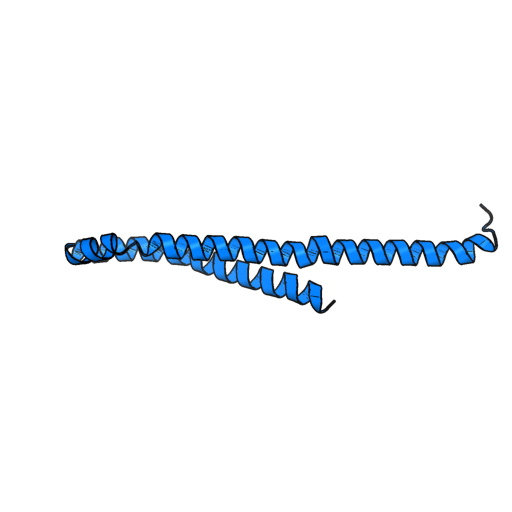6 100 GLY A O 1
ATOM 771 N N . PHE A 1 101 ? -1.572 2.260 -7.260 1.00 86.19 101 PHE A N 1
ATOM 772 C CA . PHE A 1 101 ? -0.372 2.475 -8.067 1.00 86.19 101 PHE A CA 1
ATOM 773 C C . PHE A 1 101 ? 0.120 1.196 -8.741 1.00 86.19 101 PHE A C 1
ATOM 775 O O . PHE A 1 101 ? 0.588 1.267 -9.868 1.00 86.19 101 PHE A O 1
ATOM 782 N N . HIS A 1 102 ? -0.032 0.021 -8.125 1.00 86.62 102 HIS A N 1
ATOM 783 C CA . HIS A 1 102 ? 0.346 -1.232 -8.777 1.00 86.62 102 HIS A CA 1
ATOM 784 C C . HIS A 1 102 ? -0.457 -1.512 -10.055 1.00 86.62 102 HIS A C 1
ATOM 786 O O . HIS A 1 102 ? 0.089 -2.112 -10.973 1.00 86.62 102 HIS A O 1
ATOM 792 N N . PHE A 1 103 ? -1.738 -1.144 -10.130 1.00 82.25 103 PHE A N 1
ATOM 793 C CA . PHE A 1 103 ? -2.571 -1.407 -11.310 1.00 82.25 103 PHE A CA 1
ATOM 794 C C . PHE A 1 103 ? -2.630 -0.232 -12.293 1.00 82.25 103 PHE A C 1
ATOM 796 O O . PHE A 1 103 ? -2.797 -0.478 -13.486 1.00 82.25 103 PHE A O 1
ATOM 803 N N . LEU A 1 104 ? -2.497 1.012 -11.817 1.00 80.94 104 LEU A N 1
ATOM 804 C CA . LEU A 1 104 ? -2.606 2.220 -12.646 1.00 80.94 104 LEU A CA 1
ATOM 805 C C . LEU A 1 104 ? -1.287 2.665 -13.291 1.00 80.94 104 LEU A C 1
ATOM 807 O O . LEU A 1 104 ? -1.340 3.302 -14.343 1.00 80.94 104 LEU A O 1
ATOM 811 N N . LEU A 1 105 ? -0.135 2.374 -12.675 1.00 71.56 105 LEU A N 1
ATOM 812 C CA . LEU A 1 105 ? 1.182 2.586 -13.288 1.00 71.56 105 LEU A CA 1
ATOM 813 C C . LEU A 1 105 ? 1.610 1.351 -14.071 1.00 71.56 105 LEU A C 1
ATOM 815 O O . LEU A 1 105 ? 2.285 1.574 -15.100 1.00 71.56 105 LEU A O 1
#